Protein AF-A5D587-F1 (afdb_monomer)

Foldseek 3Di:
DVVVLLQVLVQCCCCPVVVWGWHWDDWDADVPFGIKTKIWTFDDDPVCVVVVQRFKIWIKIWGAGPVRDTPDMDTPDIDGDPPD

Solvent-accessible surface area (backbone atoms only — not comparable to full-atom values): 4873 Å² total; per-residue (Å²): 122,68,67,60,52,54,50,48,52,55,47,46,44,34,43,70,73,68,68,31,61,60,47,79,77,46,79,43,79,40,86,97,53,30,35,41,33,32,33,42,26,61,55,89,47,79,73,31,70,76,65,78,53,91,40,36,38,32,36,32,41,34,37,26,34,83,86,68,43,78,79,48,72,48,77,78,45,76,41,73,58,85,86,123

Radius of gyration: 14.0 Å; Cα contacts (8 Å, |Δi|>4): 155; chains: 1; bounding box: 37×22×40 Å

Secondary structure (DSSP, 8-state):
-HHHHHHHHHHHIIIIIS---EEEEEEEEETTTEEEEEEEEE---HHHHTTT---EEEEEEEEE-TTS-EEEEEEEEEEE----

pLDDT: mean 87.25, std 14.06, range [49.22, 98.31]

Sequence (84 aa):
MLIQKVITVVTEFFNEVLKKSGSVIAVAPQQDEGWKVQIEVAEDTEYMRKRARDDLMALYEVTVDRELQITSFERLSLRERDVR

InterPro domains:
  IPR008634 Gas vesicle protein GvpO [PF05800] (12-77)

Mean predicted aligned error: 5.8 Å

Structure (mmCIF, N/CA/C/O backbone):
data_AF-A5D587-F1
#
_entry.id   AF-A5D587-F1
#
loop_
_atom_site.group_PDB
_atom_site.id
_atom_site.type_symbol
_atom_site.label_atom_id
_atom_site.label_alt_id
_atom_site.label_comp_id
_atom_site.label_asym_id
_atom_site.label_entity_id
_atom_site.label_seq_id
_atom_site.pdbx_PDB_ins_code
_atom_site.Cartn_x
_atom_site.Cartn_y
_atom_site.Cartn_z
_atom_site.occupancy
_atom_site.B_iso_or_equiv
_atom_site.auth_seq_id
_atom_site.auth_comp_id
_atom_site.auth_asym_id
_atom_site.auth_atom_id
_atom_site.pdbx_PDB_model_num
ATOM 1 N N . MET A 1 1 ? -10.313 15.495 10.321 1.00 63.28 1 MET A N 1
ATOM 2 C CA . MET A 1 1 ? -9.935 14.964 8.991 1.00 63.28 1 MET A CA 1
ATOM 3 C C . MET A 1 1 ? -9.289 13.591 9.162 1.00 63.28 1 MET A C 1
ATOM 5 O O . MET A 1 1 ? -8.083 13.506 9.330 1.00 63.28 1 MET A O 1
ATOM 9 N N . LEU A 1 2 ? -10.091 12.523 9.221 1.00 87.69 2 LEU A N 1
ATOM 10 C CA . LEU A 1 2 ? -9.613 11.167 9.543 1.00 87.69 2 LEU A CA 1
ATOM 11 C C . LEU A 1 2 ? -8.953 10.473 8.338 1.00 87.69 2 LEU A C 1
ATOM 13 O O . LEU A 1 2 ? -7.884 9.896 8.480 1.00 87.69 2 LEU A O 1
ATOM 17 N N . ILE A 1 3 ? -9.518 10.644 7.137 1.00 92.75 3 ILE A N 1
ATOM 18 C CA . ILE A 1 3 ? -8.977 10.080 5.885 1.00 92.75 3 ILE A CA 1
ATOM 19 C C . ILE A 1 3 ? -7.561 10.593 5.590 1.00 92.75 3 ILE A C 1
ATOM 21 O O . ILE A 1 3 ? -6.712 9.824 5.162 1.00 92.75 3 ILE A O 1
ATOM 25 N N . GLN A 1 4 ? -7.273 11.869 5.867 1.00 95.88 4 GLN A N 1
ATOM 26 C CA . GLN A 1 4 ? -5.925 12.419 5.678 1.00 95.88 4 GLN A CA 1
ATOM 27 C C . GLN A 1 4 ? -4.887 11.700 6.538 1.00 95.88 4 GLN A C 1
ATOM 29 O O . GLN A 1 4 ? -3.818 11.380 6.041 1.00 95.88 4 GLN A O 1
ATOM 34 N N . LYS A 1 5 ? -5.226 11.382 7.794 1.00 96.62 5 LYS A N 1
ATOM 35 C CA . LYS A 1 5 ? -4.3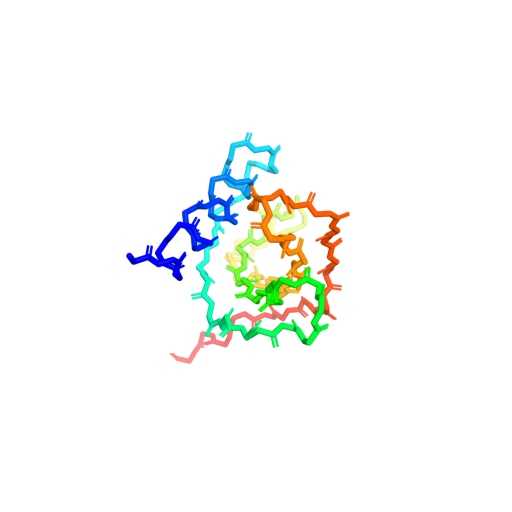31 10.630 8.678 1.00 96.62 5 LYS A CA 1
ATOM 36 C C . LYS A 1 5 ? -4.078 9.217 8.158 1.00 96.62 5 LYS A C 1
ATOM 38 O O . LYS A 1 5 ? -2.941 8.775 8.184 1.00 96.62 5 LYS A O 1
ATOM 43 N N . VAL A 1 6 ? -5.112 8.545 7.647 1.00 97.06 6 VAL A N 1
ATOM 44 C CA . VAL A 1 6 ? -4.979 7.217 7.022 1.00 97.06 6 VAL A CA 1
ATOM 45 C C . VAL A 1 6 ? -4.032 7.279 5.819 1.00 97.06 6 VAL A C 1
ATOM 47 O O . VAL A 1 6 ? -3.119 6.466 5.715 1.00 97.06 6 VAL A O 1
ATOM 50 N N . ILE A 1 7 ? -4.200 8.277 4.942 1.00 97.62 7 ILE A N 1
ATOM 51 C CA . ILE A 1 7 ? -3.317 8.483 3.782 1.00 97.62 7 ILE A CA 1
ATOM 52 C C . ILE A 1 7 ? -1.875 8.725 4.235 1.00 97.62 7 ILE A C 1
ATOM 54 O O . ILE A 1 7 ? -0.963 8.107 3.688 1.00 97.62 7 ILE A O 1
ATOM 58 N N . THR A 1 8 ? -1.665 9.593 5.229 1.00 97.81 8 THR A N 1
ATOM 59 C CA . THR A 1 8 ? -0.339 9.886 5.785 1.00 97.81 8 THR A CA 1
ATOM 60 C C . THR A 1 8 ? 0.318 8.627 6.345 1.00 97.81 8 THR A C 1
ATOM 62 O O . THR A 1 8 ? 1.403 8.292 5.891 1.00 97.81 8 THR A O 1
ATOM 65 N N . VAL A 1 9 ? -0.363 7.875 7.217 1.00 97.94 9 VAL A N 1
ATOM 66 C CA . VAL A 1 9 ? 0.170 6.641 7.825 1.00 97.94 9 VAL A CA 1
ATOM 67 C C . VAL A 1 9 ? 0.586 5.619 6.769 1.00 97.94 9 VAL A C 1
ATOM 69 O O . VAL A 1 9 ? 1.678 5.059 6.843 1.00 97.94 9 VAL A O 1
ATOM 72 N N . VAL A 1 10 ? -0.255 5.385 5.757 1.00 98.25 10 VAL A N 1
ATOM 73 C CA . VAL A 1 10 ? 0.075 4.429 4.690 1.00 98.25 10 VAL A CA 1
ATOM 74 C C . VAL A 1 10 ? 1.244 4.935 3.843 1.00 98.25 10 VAL A C 1
ATOM 76 O O . VAL A 1 10 ? 2.152 4.171 3.524 1.00 98.25 10 VAL A O 1
ATOM 79 N N . THR A 1 11 ? 1.266 6.225 3.510 1.00 97.75 11 THR A N 1
ATOM 80 C CA . THR A 1 11 ? 2.345 6.821 2.707 1.00 97.75 11 THR A CA 1
ATOM 81 C C . THR A 1 11 ? 3.685 6.789 3.451 1.00 97.75 11 THR A C 1
ATOM 83 O O . THR A 1 11 ? 4.708 6.432 2.867 1.00 97.75 11 THR A O 1
ATOM 86 N N . GLU A 1 12 ? 3.689 7.122 4.741 1.00 97.44 12 GLU A N 1
ATOM 87 C CA . GLU A 1 12 ? 4.865 7.066 5.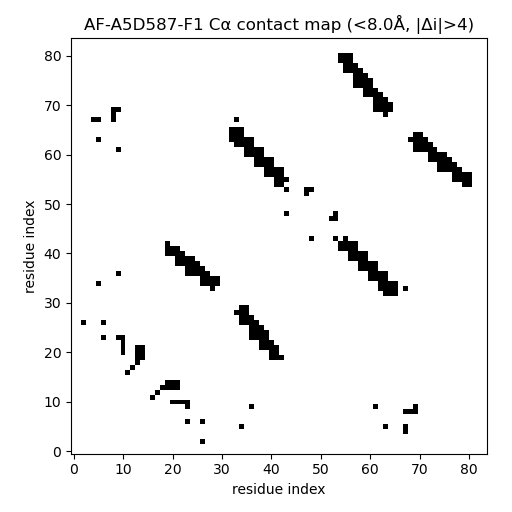615 1.00 97.44 12 GLU A CA 1
ATOM 88 C C . GLU A 1 12 ? 5.360 5.632 5.781 1.00 97.44 12 GLU A C 1
ATOM 90 O O . GLU A 1 12 ? 6.549 5.384 5.627 1.00 97.44 12 GLU A O 1
ATOM 95 N N . 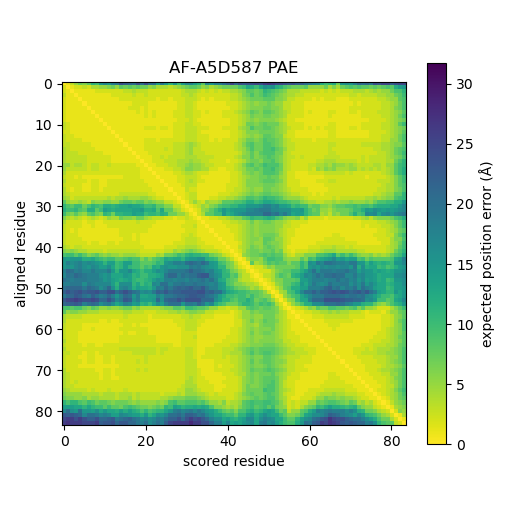PHE A 1 13 ? 4.475 4.654 5.976 1.00 97.75 13 PHE A N 1
ATOM 96 C CA . PHE A 1 13 ? 4.877 3.250 6.052 1.00 97.75 13 PHE A CA 1
ATOM 97 C C . PHE A 1 13 ? 5.626 2.777 4.799 1.00 97.75 13 PHE A C 1
ATOM 99 O O . PHE A 1 13 ? 6.707 2.191 4.903 1.00 97.75 13 PHE A O 1
ATOM 106 N N . PHE A 1 14 ? 5.107 3.069 3.604 1.00 96.56 14 PHE A N 1
ATOM 107 C CA . PHE A 1 14 ? 5.790 2.686 2.367 1.00 96.56 14 PHE A CA 1
ATOM 108 C C . PHE A 1 14 ? 7.130 3.417 2.202 1.00 96.56 14 PHE A C 1
ATOM 110 O O . PHE A 1 14 ? 8.144 2.774 1.917 1.00 96.56 14 PHE A O 1
ATOM 117 N N . ASN A 1 15 ? 7.174 4.727 2.454 1.00 94.56 15 ASN A N 1
ATOM 118 C CA . ASN A 1 15 ? 8.395 5.521 2.297 1.00 94.56 15 ASN A CA 1
ATOM 119 C C . ASN A 1 15 ? 9.463 5.195 3.353 1.00 94.56 15 ASN A C 1
ATOM 121 O O . ASN A 1 15 ? 10.645 5.058 3.035 1.00 94.56 15 ASN A O 1
ATOM 125 N N . GLU A 1 16 ? 9.072 5.078 4.618 1.00 95.81 16 GLU A N 1
ATOM 126 C CA . GLU A 1 16 ? 9.993 4.986 5.747 1.00 95.81 16 GLU A CA 1
ATOM 127 C C . GLU A 1 16 ? 10.358 3.547 6.091 1.00 95.81 16 GLU A C 1
ATOM 129 O O . GLU A 1 16 ? 11.536 3.279 6.346 1.00 95.81 16 GLU A O 1
ATOM 134 N N . VAL A 1 17 ? 9.397 2.620 6.057 1.00 95.25 17 VAL A N 1
ATOM 135 C CA . VAL A 1 17 ? 9.624 1.211 6.416 1.00 95.25 17 VAL A CA 1
ATOM 136 C C . VAL A 1 17 ? 10.039 0.408 5.192 1.00 95.25 17 VAL A C 1
ATOM 138 O O . VAL A 1 17 ? 11.060 -0.276 5.224 1.00 95.25 17 VAL A O 1
ATOM 141 N N . LEU A 1 18 ? 9.287 0.518 4.092 1.00 93.12 18 LEU A N 1
ATOM 142 C CA . LEU A 1 18 ? 9.551 -0.273 2.884 1.00 93.12 18 LEU A CA 1
ATOM 143 C C . LEU A 1 18 ? 10.548 0.385 1.923 1.00 93.12 18 LEU A C 1
ATOM 145 O O . LEU A 1 18 ? 10.993 -0.274 0.986 1.00 93.12 18 LEU A O 1
ATOM 149 N N . LYS A 1 19 ? 10.919 1.652 2.158 1.00 92.31 19 LYS A N 1
ATOM 150 C CA . LYS A 1 19 ? 11.792 2.453 1.279 1.00 92.31 19 LYS A CA 1
ATOM 151 C C . LYS A 1 19 ? 11.275 2.523 -0.161 1.00 92.31 19 LYS A C 1
ATOM 153 O O . LYS A 1 19 ? 12.054 2.526 -1.111 1.00 92.31 19 LYS A O 1
ATOM 158 N N . LYS A 1 20 ? 9.952 2.576 -0.315 1.00 90.62 20 LYS A N 1
ATOM 159 C CA . LYS A 1 20 ? 9.257 2.618 -1.599 1.00 90.62 20 LYS A CA 1
ATOM 160 C C . LYS A 1 20 ? 8.349 3.834 -1.675 1.00 90.62 20 LYS A C 1
ATOM 162 O O . LYS A 1 20 ? 7.568 4.081 -0.763 1.00 90.62 20 LYS A O 1
ATOM 167 N N . SER A 1 21 ? 8.421 4.555 -2.789 1.00 90.69 21 SER A N 1
ATOM 168 C CA . SER A 1 21 ? 7.522 5.677 -3.044 1.00 90.69 21 SER A CA 1
ATOM 169 C C . SER A 1 21 ? 6.256 5.198 -3.743 1.00 90.69 21 SER A C 1
ATOM 171 O O . SER A 1 21 ? 6.317 4.422 -4.701 1.00 90.69 21 SER A O 1
ATOM 173 N N . GLY A 1 22 ? 5.107 5.661 -3.257 1.00 91.81 22 GLY A N 1
ATOM 174 C CA . GLY A 1 22 ? 3.812 5.312 -3.815 1.00 91.81 22 GLY A CA 1
ATOM 175 C C . GLY A 1 22 ? 2.761 6.394 -3.613 1.00 91.81 22 GLY A C 1
ATOM 176 O O . GLY A 1 22 ? 2.952 7.340 -2.852 1.00 91.81 22 GLY A O 1
ATOM 177 N N . SER A 1 23 ? 1.649 6.247 -4.327 1.00 95.25 23 SER A N 1
ATOM 178 C CA . SER A 1 23 ? 0.494 7.145 -4.292 1.00 95.25 23 SER A CA 1
ATOM 179 C C . SER A 1 23 ? -0.759 6.371 -3.903 1.00 95.25 23 SER A C 1
ATOM 181 O O . SER A 1 23 ? -1.102 5.375 -4.540 1.00 95.25 23 SER A O 1
ATOM 183 N N . VAL A 1 24 ? -1.438 6.811 -2.843 1.00 97.69 24 VAL A N 1
ATOM 184 C CA . VAL A 1 24 ? -2.718 6.226 -2.422 1.00 97.69 24 VAL A CA 1
ATOM 185 C C . VAL A 1 24 ? -3.784 6.566 -3.463 1.00 97.69 24 VAL A C 1
ATOM 187 O O . VAL A 1 24 ? -4.005 7.740 -3.756 1.00 97.69 24 VAL A O 1
ATOM 190 N N . ILE A 1 25 ? -4.453 5.545 -4.000 1.00 97.44 25 ILE A N 1
ATOM 191 C CA . ILE A 1 25 ? -5.472 5.687 -5.052 1.00 97.44 25 ILE A CA 1
ATOM 192 C C . ILE A 1 25 ? -6.894 5.394 -4.561 1.00 97.44 25 ILE A C 1
ATOM 194 O O . ILE A 1 25 ? -7.856 5.841 -5.181 1.00 97.44 25 ILE A O 1
ATOM 198 N N . ALA A 1 26 ? -7.047 4.678 -3.441 1.00 97.56 26 ALA A N 1
ATOM 199 C CA . ALA A 1 26 ? -8.350 4.417 -2.839 1.00 97.56 26 ALA A CA 1
ATOM 200 C C . ALA A 1 26 ? -8.254 4.265 -1.317 1.00 97.56 26 ALA A C 1
ATOM 202 O O . ALA A 1 26 ? -7.294 3.703 -0.795 1.00 97.56 26 ALA A O 1
ATOM 203 N N . VAL A 1 27 ? -9.286 4.738 -0.617 1.00 97.44 27 VAL A N 1
ATOM 204 C CA . VAL A 1 27 ? -9.499 4.522 0.820 1.00 97.44 27 VAL A CA 1
ATOM 205 C C . VAL A 1 27 ? -10.970 4.173 1.011 1.00 97.44 27 VAL A C 1
ATOM 207 O O . VAL A 1 27 ? -11.841 4.980 0.687 1.00 97.44 27 VAL A O 1
ATOM 210 N N . ALA A 1 28 ? -11.252 2.988 1.540 1.00 96.00 28 ALA A N 1
ATOM 211 C CA . ALA A 1 28 ? -12.601 2.520 1.829 1.00 96.00 28 ALA A CA 1
ATOM 212 C C . ALA A 1 28 ? -12.708 2.106 3.304 1.00 96.00 28 ALA A C 1
ATOM 214 O O . ALA A 1 28 ? -11.793 1.466 3.818 1.00 96.00 28 ALA A O 1
ATOM 215 N N . PRO A 1 29 ? -13.793 2.448 4.016 1.00 93.69 29 PRO A N 1
ATOM 216 C CA . PRO A 1 29 ? -14.025 1.895 5.343 1.00 93.69 29 PRO A CA 1
ATOM 217 C C . PRO A 1 29 ? -14.299 0.389 5.241 1.00 93.69 29 PRO A C 1
ATOM 219 O O . PRO A 1 29 ? -15.073 -0.046 4.387 1.00 93.69 29 PRO A O 1
ATOM 222 N N . GLN A 1 30 ? -13.712 -0.398 6.137 1.00 89.19 30 GLN A N 1
ATOM 223 C CA . GLN A 1 30 ? -14.170 -1.755 6.419 1.00 89.19 30 GLN A CA 1
ATOM 224 C C . GLN A 1 30 ? -15.146 -1.700 7.590 1.00 89.19 30 GLN A C 1
ATOM 226 O O . GLN A 1 30 ? -14.880 -1.042 8.600 1.00 89.19 30 GLN A O 1
ATOM 231 N N . GLN A 1 31 ? -16.285 -2.383 7.454 1.00 81.75 31 GLN A N 1
ATOM 232 C CA . GLN A 1 31 ? -17.181 -2.580 8.590 1.00 81.75 31 GLN A CA 1
ATOM 233 C C . GLN A 1 31 ? -16.387 -3.239 9.719 1.00 81.75 31 GLN A C 1
ATOM 235 O O . GLN A 1 31 ? -15.679 -4.213 9.503 1.00 81.75 31 GLN A O 1
ATOM 240 N N . ASP A 1 32 ? -16.454 -2.631 10.897 1.00 77.62 32 ASP A N 1
ATOM 241 C CA . ASP A 1 32 ? -15.829 -3.089 12.138 1.00 77.62 32 ASP A CA 1
ATOM 242 C C . ASP A 1 32 ? -14.297 -3.153 12.241 1.00 77.62 32 ASP A C 1
ATOM 244 O O . ASP A 1 32 ? -13.792 -3.165 13.361 1.00 77.62 32 ASP A O 1
ATOM 248 N N . GLU A 1 33 ? -13.554 -3.006 11.142 1.00 79.00 33 GLU A N 1
ATOM 249 C CA . GLU A 1 33 ? -12.098 -3.239 11.138 1.00 79.00 33 GLU A CA 1
ATOM 250 C C . GLU A 1 33 ? -11.232 -2.004 10.834 1.00 79.00 33 GLU A C 1
ATOM 252 O O . GLU A 1 33 ? -10.025 -2.059 11.033 1.00 79.00 33 GLU A O 1
ATOM 257 N N . GLY A 1 34 ? -11.816 -0.869 10.426 1.00 94.12 34 GLY A N 1
ATOM 258 C CA . GLY A 1 34 ? -11.067 0.363 10.132 1.00 94.12 34 GLY A CA 1
ATOM 259 C C . GLY A 1 34 ? -11.125 0.742 8.654 1.00 94.12 34 GLY A C 1
ATOM 260 O O . GLY A 1 34 ? -12.208 1.028 8.139 1.00 94.12 34 GLY A O 1
ATOM 261 N N . TRP A 1 35 ? -9.978 0.780 7.976 1.00 97.19 35 TRP A N 1
ATOM 262 C CA . TRP A 1 35 ? -9.849 1.177 6.575 1.00 97.19 35 TRP A CA 1
ATOM 263 C C . TRP A 1 35 ? -9.053 0.182 5.752 1.00 97.19 35 TRP A C 1
ATOM 265 O O . TRP A 1 35 ? -7.988 -0.287 6.141 1.00 97.19 35 TRP A O 1
ATOM 275 N N . LYS A 1 36 ? -9.542 -0.009 4.537 1.00 97.44 36 LYS A N 1
ATOM 276 C CA . LYS A 1 36 ? -8.871 -0.694 3.453 1.00 97.44 36 LYS A CA 1
ATOM 277 C C . LYS A 1 36 ? -8.338 0.346 2.477 1.00 97.44 36 LYS A C 1
ATOM 279 O O . LYS A 1 36 ? -9.092 1.192 1.991 1.00 97.44 36 LYS A O 1
ATOM 284 N N . VAL A 1 37 ? -7.038 0.325 2.223 1.00 98.19 37 VAL A N 1
ATOM 285 C CA . VAL A 1 37 ? -6.332 1.341 1.435 1.00 98.19 37 VAL A CA 1
ATOM 286 C C . VAL A 1 37 ? -5.636 0.676 0.261 1.00 98.19 37 VAL A C 1
ATOM 288 O O . VAL A 1 37 ? -5.003 -0.360 0.427 1.00 98.19 37 VAL A O 1
ATOM 29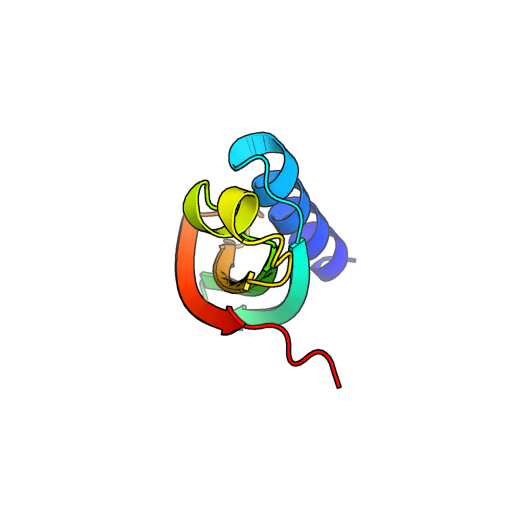1 N N . GLN A 1 38 ? -5.727 1.283 -0.919 1.00 98.31 38 GLN A N 1
ATOM 292 C CA . GLN A 1 38 ? -4.960 0.865 -2.088 1.00 98.31 38 GLN A CA 1
ATOM 293 C C . GLN A 1 38 ? -3.910 1.913 -2.439 1.00 98.31 38 GLN A C 1
ATOM 295 O O . GLN A 1 38 ? -4.218 3.106 -2.521 1.00 98.31 38 GLN A O 1
ATOM 300 N N . ILE A 1 39 ? -2.676 1.464 -2.659 1.00 98.06 39 ILE A N 1
ATOM 301 C CA . ILE A 1 39 ? -1.527 2.308 -2.996 1.00 98.06 39 ILE A CA 1
ATOM 302 C C . ILE A 1 39 ? -0.786 1.735 -4.204 1.00 98.06 39 ILE A C 1
ATOM 304 O O . ILE A 1 39 ? -0.474 0.545 -4.252 1.00 98.06 39 ILE A O 1
ATOM 308 N N . GLU A 1 40 ? -0.510 2.590 -5.185 1.00 95.75 40 GLU A N 1
ATOM 309 C CA . GLU A 1 40 ? 0.341 2.257 -6.325 1.00 95.75 40 GLU A CA 1
ATOM 310 C C . GLU A 1 40 ? 1.782 2.655 -6.028 1.00 95.75 40 GLU A C 1
ATOM 312 O O . GLU A 1 40 ? 2.047 3.786 -5.626 1.00 95.75 40 GLU A O 1
ATOM 317 N N . VAL A 1 41 ? 2.713 1.729 -6.222 1.00 93.50 41 VAL A N 1
ATOM 318 C CA . VAL A 1 41 ? 4.101 1.842 -5.774 1.00 93.50 41 VAL A CA 1
ATOM 319 C C . VAL A 1 41 ? 5.031 1.524 -6.934 1.00 93.50 41 VAL A C 1
ATOM 321 O O . VAL A 1 41 ? 4.836 0.523 -7.623 1.00 93.50 41 VAL A O 1
ATOM 324 N N . ALA A 1 42 ? 6.044 2.360 -7.151 1.00 87.06 42 ALA A N 1
ATOM 325 C CA . ALA A 1 42 ? 7.074 2.072 -8.145 1.00 87.06 42 ALA 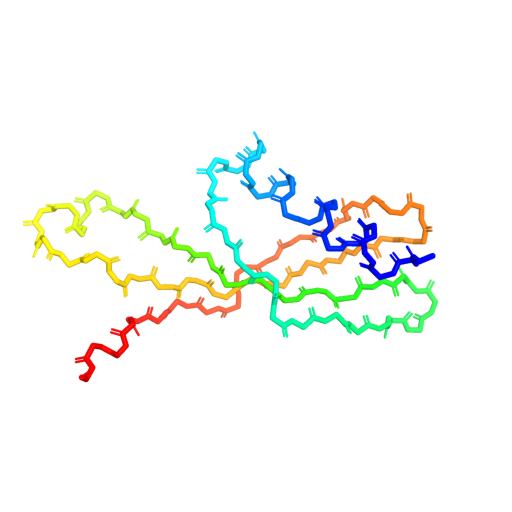A CA 1
ATOM 326 C C . ALA A 1 42 ? 7.985 0.937 -7.646 1.00 87.06 42 ALA A C 1
ATOM 328 O O . ALA A 1 42 ? 8.525 1.003 -6.539 1.00 87.06 42 ALA A O 1
ATOM 329 N N . GLU A 1 43 ? 8.160 -0.107 -8.454 1.00 82.31 43 GLU A N 1
ATOM 330 C CA . GLU A 1 43 ? 9.055 -1.226 -8.154 1.00 82.31 43 GLU A CA 1
A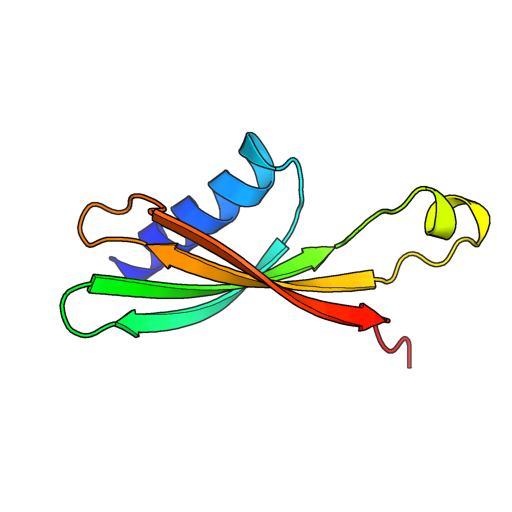TOM 331 C C . GLU A 1 43 ? 10.322 -1.129 -9.001 1.00 82.31 43 GLU A C 1
ATOM 333 O O . GLU A 1 43 ? 10.294 -1.351 -10.212 1.00 82.31 43 GLU A O 1
ATOM 338 N N . ASP A 1 44 ? 11.452 -0.868 -8.348 1.00 70.56 44 ASP A N 1
ATOM 339 C CA . ASP A 1 44 ? 12.757 -0.899 -8.997 1.00 70.56 44 ASP A CA 1
ATOM 340 C C . ASP A 1 44 ? 13.425 -2.261 -8.747 1.00 70.56 44 ASP A C 1
ATOM 342 O O . ASP A 1 44 ? 13.950 -2.546 -7.667 1.00 70.56 44 ASP A O 1
ATOM 346 N N . THR A 1 45 ? 13.359 -3.156 -9.736 1.00 67.31 45 THR A N 1
ATOM 347 C CA . THR A 1 45 ? 14.049 -4.453 -9.665 1.00 67.31 45 THR A CA 1
ATOM 348 C C . THR A 1 45 ? 15.402 -4.378 -10.370 1.00 67.31 45 THR A C 1
ATOM 350 O O . THR A 1 45 ? 15.572 -3.702 -11.382 1.00 67.31 45 THR A O 1
ATOM 353 N N . GLU A 1 46 ? 16.394 -5.129 -9.885 1.00 60.34 46 GLU A N 1
ATOM 354 C CA . GLU A 1 46 ? 17.725 -5.210 -10.515 1.00 60.34 46 GLU A CA 1
ATOM 355 C C . GLU A 1 46 ? 17.666 -5.659 -11.992 1.00 60.34 46 GLU A C 1
ATOM 357 O O . GLU A 1 46 ? 18.503 -5.274 -12.810 1.00 60.34 46 GLU A O 1
ATOM 362 N N . TYR A 1 47 ? 16.638 -6.430 -12.356 1.00 57.03 47 TYR A N 1
ATOM 363 C CA . TYR A 1 47 ? 16.346 -6.823 -13.734 1.00 57.03 47 TYR A CA 1
ATOM 364 C C . TYR A 1 47 ? 15.968 -5.626 -14.628 1.00 57.03 47 TYR A C 1
ATOM 366 O O . TYR A 1 47 ? 16.385 -5.566 -15.785 1.00 57.03 47 TYR A O 1
ATOM 374 N N . MET A 1 48 ? 15.232 -4.652 -14.089 1.00 62.28 48 MET A N 1
ATOM 375 C CA . MET A 1 48 ? 14.752 -3.470 -14.816 1.00 62.28 48 MET A CA 1
ATOM 376 C C . MET A 1 48 ? 15.837 -2.409 -14.991 1.00 62.28 48 MET A C 1
ATOM 378 O O . MET A 1 48 ? 15.980 -1.876 -16.094 1.00 62.28 48 MET A O 1
ATOM 382 N N . ARG A 1 49 ? 16.708 -2.226 -13.986 1.00 61.44 49 ARG A N 1
ATOM 383 C CA . ARG A 1 49 ? 17.923 -1.398 -14.121 1.00 61.44 49 ARG A CA 1
ATOM 384 C C . ARG A 1 49 ? 18.797 -1.825 -15.301 1.00 61.44 49 ARG A C 1
ATOM 386 O O . ARG A 1 49 ? 19.361 -0.979 -15.985 1.00 61.44 49 ARG A O 1
ATOM 393 N N . LYS A 1 50 ? 18.867 -3.130 -15.599 1.00 63.41 50 LYS A N 1
ATOM 394 C CA . LYS A 1 50 ? 19.618 -3.664 -16.754 1.00 63.41 50 LYS A CA 1
ATOM 395 C C . LYS A 1 50 ? 18.962 -3.380 -18.107 1.00 63.41 50 LYS A C 1
ATOM 397 O O . LYS A 1 50 ? 19.646 -3.451 -19.124 1.00 63.41 50 LYS A O 1
ATOM 402 N N . ARG A 1 51 ? 17.657 -3.098 -18.142 1.00 59.75 51 ARG A N 1
ATOM 403 C CA . ARG A 1 51 ? 16.897 -2.851 -19.378 1.00 59.75 51 ARG A CA 1
ATOM 404 C C . ARG A 1 51 ? 16.462 -1.397 -19.576 1.00 59.75 51 ARG A C 1
ATOM 406 O O . ARG A 1 51 ? 15.828 -1.137 -20.594 1.00 59.75 51 ARG A O 1
ATOM 413 N N . ALA A 1 52 ? 16.797 -0.483 -18.658 1.00 58.69 52 ALA A N 1
ATOM 414 C CA . ALA A 1 52 ? 16.355 0.918 -18.684 1.00 58.69 52 ALA A CA 1
ATOM 415 C C . ALA A 1 52 ? 14.828 1.052 -18.873 1.00 58.69 52 ALA A C 1
ATOM 417 O O . ALA A 1 52 ? 14.342 1.876 -19.645 1.00 58.69 52 ALA A O 1
ATOM 418 N N . ARG A 1 53 ? 14.073 0.152 -18.234 1.00 59.50 53 ARG A N 1
ATOM 419 C CA . ARG A 1 53 ? 12.609 0.156 -18.221 1.00 59.50 53 ARG A CA 1
ATOM 420 C C . ARG A 1 53 ? 12.207 0.585 -16.813 1.00 59.50 53 ARG A C 1
ATOM 422 O O . ARG A 1 53 ? 12.339 -0.207 -15.891 1.00 59.50 53 ARG A O 1
ATOM 429 N N . ASP A 1 54 ? 11.748 1.818 -16.651 1.00 57.69 54 ASP A N 1
ATOM 430 C CA . ASP A 1 54 ? 11.541 2.444 -15.329 1.00 57.69 54 ASP A CA 1
ATOM 431 C C . ASP A 1 54 ? 10.132 2.233 -14.752 1.00 57.69 54 ASP A C 1
ATOM 433 O O . ASP A 1 54 ? 9.707 2.899 -13.813 1.00 57.69 54 ASP A O 1
ATOM 437 N N . ASP A 1 55 ? 9.373 1.303 -15.320 1.00 65.75 55 ASP A N 1
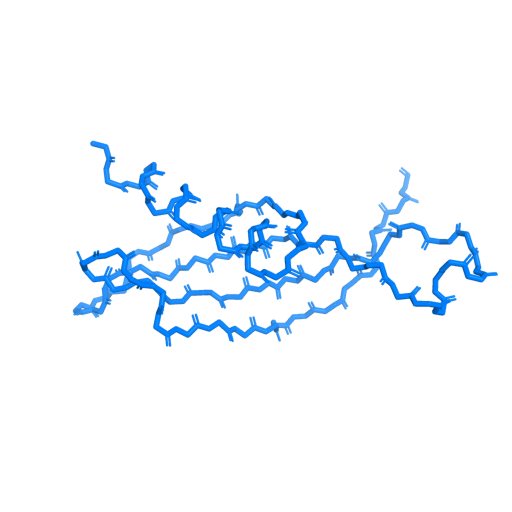ATOM 438 C CA . ASP A 1 55 ? 7.926 1.454 -15.350 1.00 65.75 55 ASP A CA 1
ATOM 439 C C . ASP A 1 55 ? 7.190 0.215 -14.830 1.00 65.75 55 ASP A C 1
ATOM 441 O O . ASP A 1 55 ? 6.206 -0.206 -15.416 1.00 65.75 55 ASP A O 1
ATOM 445 N N . LEU A 1 56 ? 7.626 -0.407 -13.731 1.00 81.81 56 LEU A N 1
ATOM 446 C CA . LEU A 1 56 ? 6.774 -1.380 -13.031 1.00 81.81 56 LEU A CA 1
ATOM 447 C C . LEU A 1 56 ? 6.046 -0.702 -11.876 1.00 81.81 56 LEU A C 1
ATOM 449 O O . LEU A 1 56 ? 6.662 -0.188 -10.944 1.00 81.81 56 LEU A O 1
ATOM 453 N N . MET A 1 57 ? 4.718 -0.751 -11.922 1.00 88.12 57 MET A N 1
ATOM 454 C CA . MET A 1 57 ? 3.858 -0.315 -10.832 1.00 88.12 57 MET A CA 1
ATOM 455 C C . MET A 1 57 ? 3.236 -1.525 -10.148 1.00 88.12 57 MET A C 1
ATOM 457 O O . MET A 1 57 ? 2.537 -2.330 -10.770 1.00 88.12 57 MET A O 1
ATOM 461 N N . ALA A 1 58 ? 3.482 -1.647 -8.851 1.00 92.88 58 ALA A N 1
ATOM 462 C CA . ALA A 1 58 ? 2.791 -2.591 -7.996 1.00 92.88 58 ALA A CA 1
ATOM 463 C C . ALA A 1 58 ? 1.568 -1.928 -7.365 1.00 92.88 58 ALA A C 1
ATOM 465 O O . ALA A 1 58 ? 1.653 -0.810 -6.861 1.00 92.88 58 ALA A O 1
ATOM 466 N N . LEU A 1 59 ? 0.446 -2.641 -7.360 1.00 96.12 59 LEU A N 1
ATOM 467 C CA . LEU A 1 59 ? -0.722 -2.273 -6.574 1.00 96.12 59 LEU A CA 1
ATOM 468 C C . LEU A 1 59 ? -0.675 -3.045 -5.262 1.00 96.12 59 LEU A C 1
ATOM 470 O O . LEU A 1 59 ? -0.618 -4.278 -5.264 1.00 96.12 59 LEU A O 1
ATOM 474 N N . TYR A 1 60 ? -0.719 -2.314 -4.160 1.00 97.69 60 TYR A N 1
ATOM 475 C CA . TYR A 1 60 ? -0.811 -2.869 -2.824 1.00 97.69 60 TYR A CA 1
ATOM 476 C C . TYR A 1 60 ? -2.163 -2.566 -2.208 1.00 97.69 60 TYR A C 1
ATOM 478 O O . TYR A 1 60 ? -2.746 -1.507 -2.438 1.00 97.69 60 TYR A O 1
ATOM 486 N N . GLU A 1 61 ? -2.608 -3.494 -1.380 1.00 98.12 61 GLU A N 1
ATOM 487 C CA . GLU A 1 61 ? -3.736 -3.342 -0.484 1.00 98.12 61 GLU A CA 1
ATOM 488 C C . GLU A 1 61 ? -3.230 -3.362 0.955 1.00 98.12 61 GLU A C 1
ATOM 490 O O . GLU A 1 61 ? -2.354 -4.153 1.301 1.00 98.12 61 GLU A O 1
ATOM 495 N N . VAL A 1 62 ? -3.737 -2.450 1.776 1.00 98.12 62 VAL A N 1
ATOM 496 C CA . VAL A 1 62 ? -3.275 -2.209 3.142 1.00 98.12 62 VAL A CA 1
ATOM 497 C C . VAL A 1 62 ? -4.486 -2.128 4.054 1.00 98.12 62 VAL A C 1
ATOM 499 O O . VAL A 1 62 ? -5.432 -1.394 3.764 1.00 98.12 62 VAL A O 1
ATOM 502 N N . THR A 1 63 ? -4.437 -2.845 5.170 1.00 97.75 63 THR A N 1
ATOM 503 C CA . THR A 1 63 ? -5.452 -2.764 6.221 1.00 97.75 63 THR A CA 1
ATOM 504 C C . THR A 1 63 ? -4.929 -1.883 7.344 1.00 97.75 63 THR A C 1
ATOM 506 O O . THR A 1 63 ? -3.835 -2.107 7.867 1.00 97.75 63 THR A O 1
ATOM 509 N N . VAL A 1 64 ? -5.718 -0.876 7.704 1.00 97.56 64 VAL A N 1
ATOM 510 C CA . VAL A 1 64 ? -5.438 0.078 8.775 1.00 97.56 64 VAL A CA 1
ATOM 511 C C . VAL A 1 64 ? -6.553 -0.021 9.802 1.00 97.56 64 VAL A C 1
ATOM 513 O O . VAL A 1 64 ? -7.717 0.173 9.458 1.00 97.56 64 VAL A O 1
ATOM 516 N N . ASP A 1 65 ? -6.222 -0.303 11.056 1.00 96.19 65 ASP A N 1
ATOM 517 C CA . ASP A 1 65 ? -7.224 -0.413 12.111 1.00 96.19 65 ASP A CA 1
ATOM 518 C C . ASP A 1 65 ? -7.767 0.955 12.568 1.00 96.19 65 ASP A C 1
ATOM 520 O O . ASP A 1 65 ? -7.340 2.024 12.121 1.00 96.19 65 ASP A O 1
ATOM 524 N N . ARG A 1 66 ? -8.737 0.935 13.490 1.00 94.19 66 ARG A N 1
ATOM 525 C CA . ARG A 1 66 ? -9.363 2.144 14.059 1.00 94.19 66 ARG A CA 1
ATOM 526 C C . ARG A 1 66 ? -8.397 3.019 14.866 1.00 94.19 66 ARG A C 1
ATOM 528 O O . ARG A 1 66 ? -8.697 4.195 15.079 1.00 94.19 66 ARG A O 1
ATOM 535 N N . GLU A 1 67 ? -7.266 2.470 15.295 1.00 95.38 67 GLU A N 1
ATOM 536 C CA . GLU A 1 67 ? -6.198 3.175 16.004 1.00 95.38 67 GLU A CA 1
ATOM 537 C C . GLU A 1 67 ? -5.136 3.741 15.048 1.00 95.38 67 GLU A C 1
ATOM 539 O O . GLU A 1 67 ? -4.165 4.347 15.498 1.00 95.38 67 GLU A O 1
ATOM 544 N N . LEU A 1 68 ? -5.362 3.630 13.732 1.00 95.75 68 LEU A N 1
ATOM 545 C CA . LEU A 1 68 ? -4.442 4.036 12.671 1.00 95.75 68 LEU A CA 1
ATOM 546 C C . LEU A 1 68 ? -3.156 3.200 12.631 1.00 95.75 68 LEU A C 1
ATOM 548 O O . LEU A 1 68 ? -2.123 3.686 12.171 1.00 95.75 68 LEU A O 1
ATOM 552 N N . GLN A 1 69 ? -3.211 1.944 13.071 1.00 96.50 69 GLN A N 1
ATOM 553 C CA . GLN A 1 69 ? -2.110 0.999 12.932 1.00 96.50 69 GLN A CA 1
ATOM 554 C C . GLN A 1 69 ? -2.279 0.178 11.654 1.00 96.50 69 GLN A C 1
ATOM 556 O O . GLN A 1 69 ? -3.374 -0.274 11.324 1.00 96.50 69 GLN A O 1
ATOM 561 N N . ILE A 1 70 ? -1.183 -0.042 10.928 1.00 97.00 70 ILE A N 1
ATOM 562 C CA . ILE A 1 70 ? -1.177 -0.959 9.786 1.00 97.00 70 ILE A CA 1
ATOM 563 C C . ILE A 1 70 ? -1.100 -2.385 10.322 1.00 97.00 70 ILE A C 1
ATOM 565 O O . ILE A 1 70 ? -0.105 -2.767 10.935 1.00 97.00 70 ILE A O 1
ATOM 569 N N . THR A 1 71 ? -2.139 -3.173 10.069 1.00 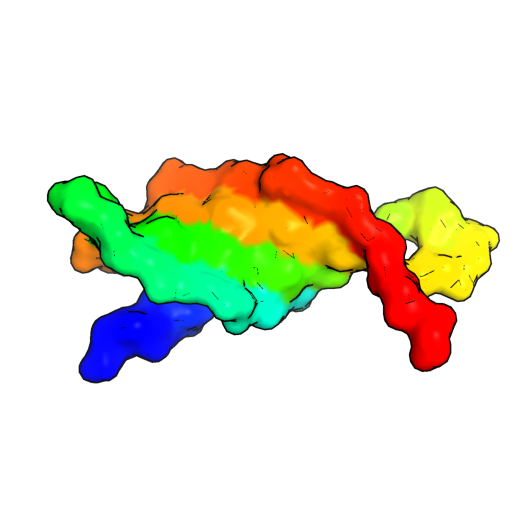96.56 71 THR A N 1
ATOM 570 C CA . THR A 1 71 ? -2.245 -4.556 10.561 1.00 96.56 71 THR A CA 1
ATOM 571 C C . THR A 1 71 ? -1.839 -5.579 9.508 1.00 96.56 71 THR A C 1
ATOM 573 O O . THR A 1 71 ? -1.396 -6.676 9.842 1.00 96.56 71 THR A O 1
ATOM 576 N N . SER A 1 72 ? -1.968 -5.234 8.226 1.00 96.94 72 SER A N 1
ATOM 577 C CA . SER A 1 72 ? -1.538 -6.077 7.110 1.00 96.94 72 SER A CA 1
ATOM 578 C C . SER A 1 72 ? -1.329 -5.261 5.838 1.00 96.94 72 SER A C 1
ATOM 580 O O . SER A 1 72 ? -1.921 -4.196 5.657 1.00 96.94 72 SER A O 1
ATOM 582 N N . PHE A 1 73 ? -0.490 -5.780 4.943 1.00 97.44 73 PHE A N 1
ATOM 583 C CA . PHE A 1 73 ? -0.392 -5.311 3.567 1.00 97.44 73 PHE A CA 1
ATOM 584 C C . PHE A 1 73 ? -0.081 -6.486 2.637 1.00 97.44 73 PHE A C 1
ATOM 586 O O . PHE A 1 73 ? 0.665 -7.395 3.004 1.00 97.44 73 PHE A O 1
ATOM 593 N N . GLU A 1 74 ? -0.616 -6.450 1.422 1.00 97.00 74 GLU A N 1
ATOM 594 C CA . GLU A 1 74 ? -0.325 -7.435 0.384 1.00 97.00 74 GLU A CA 1
ATOM 595 C C . GLU A 1 74 ? -0.204 -6.784 -0.995 1.00 97.00 74 GLU A C 1
ATOM 597 O O . GLU A 1 74 ? -0.812 -5.750 -1.274 1.00 97.00 74 GLU A O 1
ATOM 602 N N . ARG A 1 75 ? 0.612 -7.377 -1.874 1.00 95.56 75 ARG A N 1
ATOM 603 C CA . ARG A 1 75 ? 0.713 -6.943 -3.271 1.00 95.56 75 ARG A CA 1
ATOM 604 C C . ARG A 1 75 ? -0.344 -7.672 -4.089 1.00 95.56 75 ARG A C 1
ATOM 606 O O . ARG A 1 75 ? -0.216 -8.876 -4.296 1.00 95.56 75 ARG A O 1
ATOM 613 N N . LEU A 1 76 ? -1.318 -6.935 -4.609 1.00 95.94 76 LEU A N 1
ATOM 614 C CA . LEU A 1 76 ? -2.390 -7.484 -5.438 1.00 95.94 76 LEU A CA 1
ATOM 615 C C . LEU A 1 76 ? -1.924 -7.777 -6.865 1.00 95.94 76 LEU A C 1
ATOM 617 O O . LEU A 1 76 ? -2.252 -8.812 -7.438 1.00 95.94 76 LEU A O 1
ATOM 621 N N . SER A 1 77 ? -1.157 -6.862 -7.458 1.00 92.75 77 SER A N 1
ATOM 622 C CA . SER A 1 77 ? -0.709 -7.004 -8.844 1.00 92.75 77 SER A CA 1
ATOM 623 C C . SER A 1 77 ? 0.580 -6.247 -9.118 1.00 92.75 77 SER A C 1
ATOM 625 O O . SER A 1 77 ? 0.930 -5.309 -8.405 1.00 92.75 77 SER A O 1
ATOM 627 N N . LEU A 1 78 ? 1.252 -6.630 -10.200 1.00 89.44 78 LEU A N 1
ATOM 628 C CA . LEU A 1 78 ? 2.388 -5.926 -10.776 1.00 89.44 78 LEU A CA 1
ATOM 629 C C . LEU A 1 78 ? 2.082 -5.693 -12.256 1.00 89.44 78 LEU A C 1
ATOM 631 O O . LEU A 1 78 ? 1.784 -6.651 -12.969 1.00 89.44 78 LEU A O 1
ATOM 635 N N . ARG A 1 79 ? 2.124 -4.440 -12.705 1.00 84.94 79 ARG A N 1
ATOM 636 C CA . ARG A 1 79 ? 1.869 -4.073 -14.101 1.00 84.94 79 ARG A CA 1
ATOM 637 C C . ARG A 1 79 ? 2.991 -3.206 -14.642 1.00 84.94 79 ARG A C 1
ATO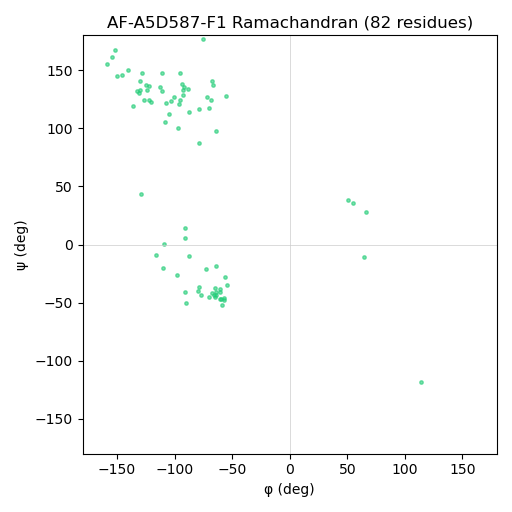M 639 O O . ARG A 1 79 ? 3.565 -2.407 -13.904 1.00 84.94 79 ARG A O 1
ATOM 646 N N . GLU A 1 80 ? 3.269 -3.346 -15.930 1.00 76.12 80 GLU A N 1
ATOM 647 C CA . GLU A 1 80 ? 4.039 -2.335 -16.645 1.00 76.12 80 GLU A CA 1
ATOM 648 C C . GLU A 1 80 ? 3.190 -1.059 -16.739 1.00 76.12 80 GLU A C 1
ATOM 650 O O . GLU A 1 80 ? 1.968 -1.112 -16.903 1.00 76.12 80 GLU A O 1
ATOM 655 N N . ARG A 1 81 ? 3.818 0.100 -16.577 1.00 67.31 81 ARG A N 1
ATOM 656 C CA . ARG A 1 81 ? 3.215 1.391 -16.858 1.00 67.31 81 ARG A CA 1
ATOM 657 C C . ARG A 1 81 ? 3.081 1.448 -18.369 1.00 67.31 81 ARG A C 1
ATOM 659 O O . ARG A 1 81 ? 4.080 1.394 -19.084 1.00 67.31 81 ARG A O 1
ATOM 666 N N . ASP A 1 82 ? 1.850 1.540 -18.852 1.00 63.09 82 ASP A N 1
ATOM 667 C CA . ASP A 1 82 ? 1.610 1.820 -20.261 1.00 63.09 82 ASP A CA 1
ATOM 668 C C . ASP A 1 82 ? 2.163 3.217 -20.569 1.00 63.09 82 ASP A C 1
ATOM 670 O O . ASP A 1 82 ? 1.524 4.237 -20.302 1.00 63.09 82 ASP A O 1
ATOM 674 N N . VAL A 1 83 ? 3.382 3.267 -21.106 1.00 56.91 83 VAL A N 1
ATOM 675 C CA . VAL A 1 83 ? 3.940 4.468 -21.726 1.00 56.91 83 VAL A CA 1
ATOM 676 C C . VAL A 1 83 ? 3.311 4.559 -23.114 1.00 56.91 83 VAL A C 1
ATOM 678 O O . VAL A 1 83 ? 3.824 3.988 -24.076 1.00 56.91 83 VAL A O 1
ATOM 681 N N . ARG A 1 84 ? 2.139 5.191 -23.202 1.00 49.22 84 ARG A N 1
ATOM 682 C CA . ARG A 1 84 ? 1.584 5.658 -24.478 1.00 49.22 84 ARG A CA 1
ATOM 683 C C . ARG A 1 84 ? 1.990 7.096 -24.739 1.00 49.22 84 ARG A C 1
ATOM 685 O O . ARG A 1 84 ? 1.933 7.896 -23.781 1.00 49.22 84 ARG A O 1
#

Organism: Pelotomaculum thermopropionicum (strain DSM 13744 / JCM 10971 / SI) (NCBI:txid370438)

Nearest PDB structures (foldseek):
  7scc-assembly1_BO  TM=5.982E-01  e=8.084E-01  Synechocystis sp. PCC 6803 substr. Kazusa
  7yth-assembly1_B  TM=6.379E-01  e=1.214E+00  Nostoc flagelliforme CCNUN1
  7yth-assembly1_D  TM=6.172E-01  e=2.049E+00  Nostoc flagelliforme CCNUN1
  7yth-assembly1_A  TM=5.216E-01  e=1.824E+00  Nostoc flagelliforme CCNUN1
  6ht9-assembly1_B  TM=3.761E-01  e=4.899E+00  Mus musculus